Protein AF-A0A9W4DC20-F1 (afdb_monomer_lite)

Sequence (166 aa):
MIQEAIEALNNTDPEVLDRNPPLHFDLLRLQLIELIRAHNSNPIGDITPALQFAADQLAPRAPTNSRFMEDMEKTMALLVFPPDKLDSTLANLLDPSLRKVVAENVNMAILVSQKSRREASIRSLVRLRAWAEEKARSQKIELPPSLKLELDDKKQEICLSEPMAI

Secondary structure (DSSP, 8-state):
-HHHHHHHHHHH-TTHHHH-HHHHHHHHHHHHHHHHHHHHH-TTS--HHHHHHIIIIITTTGGG-HHHHHHHHHHHHHHHS-GGG--HHHHHHT-THHHHHHHHHHHHHHHHHHHHHHHHHHHHHHHHHHHHHHHHHHTTPPPPS--------------PPPPPP-

InterPro domains:
  IPR006595 CTLH, C-terminal LisH motif [PS50897] (1-43)
  IPR013144 CRA domain [SM00757] (45-142)
  IPR024964 CTLH/CRA C-terminal to LisH motif domain [PF10607] (2-135)
  IPR050618 Ubiquitination and Signaling Pathway Regulator [PTHR12864] (1-139)

Structure (mmCIF, N/CA/C/O backbone):
data_AF-A0A9W4DC20-F1
#
_entry.id   AF-A0A9W4DC20-F1
#
loop_
_atom_site.group_PDB
_atom_site.id
_atom_site.type_symbol
_atom_site.label_atom_id
_atom_site.label_alt_id
_atom_site.label_comp_id
_atom_site.label_asym_id
_atom_site.label_entity_id
_atom_site.label_seq_id
_atom_site.pdbx_PDB_ins_code
_atom_site.Cartn_x
_atom_site.Cartn_y
_atom_site.Cartn_z
_atom_si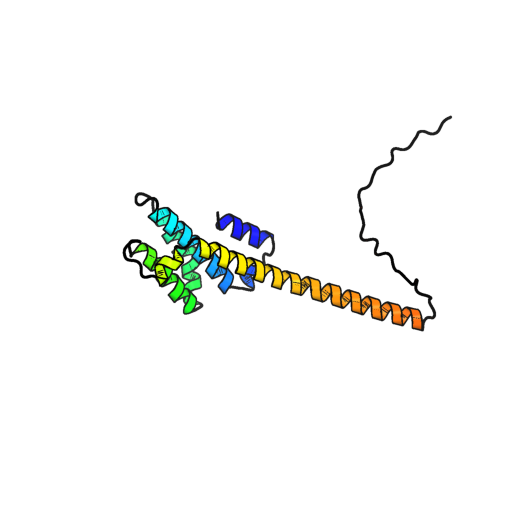te.occupancy
_atom_site.B_iso_or_equiv
_atom_site.auth_seq_id
_atom_site.auth_comp_id
_atom_site.auth_asym_id
_atom_site.auth_atom_id
_atom_site.pdbx_PDB_model_num
ATOM 1 N N . MET A 1 1 ? 13.760 5.177 1.709 1.00 60.62 1 MET A N 1
ATOM 2 C CA . MET A 1 1 ? 13.060 4.737 0.463 1.00 60.62 1 MET A CA 1
ATOM 3 C C . MET A 1 1 ? 11.764 3.989 0.795 1.00 60.62 1 MET A C 1
ATOM 5 O O . MET A 1 1 ? 11.528 3.734 1.964 1.00 60.62 1 MET A O 1
ATOM 9 N N . ILE A 1 2 ? 10.912 3.639 -0.187 1.00 73.94 2 ILE A N 1
ATOM 10 C CA . ILE A 1 2 ? 9.627 2.923 0.046 1.00 73.94 2 ILE A CA 1
ATOM 11 C C . ILE A 1 2 ? 9.811 1.639 0.873 1.00 73.94 2 ILE A C 1
ATOM 13 O O . ILE A 1 2 ? 8.970 1.336 1.709 1.00 73.94 2 ILE A O 1
ATOM 17 N N . GLN A 1 3 ? 10.938 0.944 0.710 1.00 73.25 3 GLN A N 1
ATOM 18 C CA . GLN A 1 3 ? 11.300 -0.229 1.509 1.00 73.25 3 GLN A CA 1
ATOM 19 C C . GLN A 1 3 ? 11.299 0.052 3.026 1.00 73.25 3 GLN A C 1
ATOM 21 O O . GLN A 1 3 ? 10.653 -0.665 3.783 1.00 73.25 3 GLN A O 1
ATOM 26 N N . GLU A 1 4 ? 11.919 1.154 3.463 1.00 77.69 4 GLU A N 1
ATOM 27 C CA . GLU A 1 4 ? 11.904 1.584 4.874 1.00 77.69 4 GLU A CA 1
ATOM 28 C C . GLU A 1 4 ? 10.481 1.899 5.352 1.00 77.69 4 GLU A C 1
ATOM 30 O O . GLU A 1 4 ? 10.151 1.676 6.513 1.00 77.69 4 GLU A O 1
ATOM 35 N N . ALA A 1 5 ? 9.621 2.411 4.465 1.00 77.81 5 ALA A N 1
ATOM 36 C CA . ALA A 1 5 ? 8.229 2.696 4.798 1.00 77.81 5 ALA A CA 1
ATOM 37 C C . ALA A 1 5 ? 7.410 1.407 4.974 1.00 77.81 5 ALA A C 1
ATOM 39 O O . ALA A 1 5 ? 6.568 1.347 5.866 1.00 77.81 5 ALA A O 1
ATOM 40 N N . ILE A 1 6 ? 7.672 0.370 4.172 1.00 78.19 6 ILE A N 1
ATOM 41 C CA . ILE A 1 6 ? 7.057 -0.958 4.324 1.00 78.19 6 ILE A CA 1
ATOM 42 C C . ILE A 1 6 ? 7.521 -1.609 5.636 1.00 78.19 6 ILE A C 1
ATOM 44 O O . ILE A 1 6 ? 6.710 -2.161 6.375 1.00 78.19 6 ILE A O 1
ATOM 48 N N . GLU A 1 7 ? 8.806 -1.504 5.970 1.00 81.12 7 GLU A N 1
ATOM 49 C CA . GLU A 1 7 ? 9.349 -2.012 7.235 1.00 81.12 7 GLU A CA 1
ATOM 50 C C . GLU A 1 7 ? 8.777 -1.262 8.444 1.00 81.12 7 GLU A C 1
ATOM 52 O O . GLU A 1 7 ? 8.318 -1.883 9.402 1.00 81.12 7 GLU A O 1
ATOM 57 N N . ALA A 1 8 ? 8.717 0.072 8.387 1.00 80.44 8 ALA A N 1
ATOM 58 C CA . ALA A 1 8 ? 8.084 0.892 9.416 1.00 80.44 8 ALA A CA 1
ATOM 59 C C . ALA A 1 8 ? 6.584 0.587 9.568 1.00 80.44 8 ALA A C 1
ATOM 61 O O . ALA A 1 8 ? 6.066 0.583 10.689 1.00 80.44 8 ALA A O 1
ATOM 62 N N . LEU A 1 9 ? 5.890 0.292 8.464 1.00 81.38 9 LEU A N 1
ATOM 63 C CA . LEU A 1 9 ? 4.498 -0.148 8.481 1.00 81.38 9 LEU A CA 1
ATOM 64 C C . LEU A 1 9 ? 4.352 -1.489 9.207 1.00 81.38 9 LEU A C 1
ATOM 66 O O . LEU A 1 9 ? 3.542 -1.580 10.126 1.00 81.38 9 LEU A O 1
ATOM 70 N N . ASN A 1 10 ? 5.178 -2.482 8.870 1.00 83.06 10 ASN A N 1
ATOM 71 C CA . ASN A 1 10 ? 5.177 -3.788 9.537 1.00 83.06 10 ASN A CA 1
ATOM 72 C C . ASN A 1 10 ? 5.523 -3.687 11.029 1.00 83.06 10 ASN A C 1
ATOM 74 O O . ASN A 1 10 ? 4.942 -4.398 11.844 1.00 83.06 10 ASN A O 1
ATOM 78 N N . ASN A 1 11 ? 6.418 -2.770 11.408 1.00 82.88 11 ASN A N 1
ATOM 79 C CA . ASN A 1 11 ? 6.727 -2.492 12.813 1.00 82.88 11 ASN A CA 1
ATOM 80 C C . ASN A 1 11 ? 5.547 -1.848 13.560 1.00 82.88 11 ASN A C 1
ATOM 82 O O . ASN A 1 11 ? 5.395 -2.042 14.764 1.00 82.88 11 ASN A O 1
ATOM 86 N N . THR A 1 12 ? 4.725 -1.060 12.862 1.00 80.81 12 THR A N 1
ATOM 87 C CA . THR A 1 12 ? 3.576 -0.361 13.453 1.00 80.81 12 THR A CA 1
ATOM 88 C C . THR A 1 12 ? 2.363 -1.279 13.585 1.00 80.81 12 THR A C 1
ATOM 90 O O . THR A 1 12 ? 1.684 -1.266 14.612 1.00 80.81 12 THR A O 1
ATOM 93 N N . ASP A 1 13 ? 2.067 -2.057 12.545 1.00 76.56 13 ASP A N 1
ATOM 94 C CA . ASP A 1 13 ? 0.966 -3.012 12.525 1.00 76.56 13 ASP A CA 1
ATOM 95 C C . ASP A 1 13 ? 1.316 -4.195 11.600 1.00 76.56 13 ASP A C 1
ATOM 97 O O . ASP A 1 13 ? 1.096 -4.115 10.387 1.00 76.56 13 ASP A O 1
ATOM 101 N N . PRO A 1 14 ? 1.864 -5.294 12.151 1.00 79.25 14 PRO A N 1
ATOM 102 C CA . PRO A 1 14 ? 2.348 -6.419 11.351 1.00 79.25 14 PRO A CA 1
ATOM 103 C C . PRO A 1 14 ? 1.225 -7.156 10.614 1.00 79.25 14 PRO A C 1
ATOM 105 O O . PRO A 1 14 ? 1.485 -7.825 9.622 1.00 79.25 14 PRO A O 1
ATOM 108 N N . GLU A 1 15 ? -0.029 -7.013 11.050 1.00 80.19 15 GLU A N 1
ATOM 109 C CA . GLU A 1 15 ? -1.169 -7.697 10.433 1.00 80.19 15 GLU A CA 1
ATOM 110 C C . GLU A 1 15 ? -1.858 -6.859 9.343 1.00 80.19 15 GLU A C 1
ATOM 112 O O . GLU A 1 15 ? -2.731 -7.371 8.641 1.00 80.19 15 GLU A O 1
ATOM 117 N N . VAL A 1 16 ? -1.525 -5.569 9.182 1.00 79.94 16 VAL A N 1
ATOM 118 C CA . VAL A 1 16 ? -2.213 -4.688 8.214 1.00 79.94 16 VAL A CA 1
ATOM 119 C C . VAL A 1 16 ? -2.040 -5.167 6.776 1.00 79.94 16 VAL A C 1
ATOM 121 O O . VAL A 1 16 ? -3.002 -5.127 6.006 1.00 79.94 16 VAL A O 1
ATOM 124 N N . LEU A 1 17 ? -0.846 -5.645 6.419 1.00 78.75 17 LEU A N 1
ATOM 125 C CA . LEU A 1 17 ? -0.572 -6.148 5.072 1.00 78.75 17 LEU A CA 1
ATOM 126 C C . LEU A 1 17 ? -1.213 -7.517 4.820 1.00 78.75 17 LEU A C 1
ATOM 128 O O . LEU A 1 17 ? -1.699 -7.760 3.715 1.00 78.75 17 LEU A O 1
ATOM 132 N N . ASP A 1 18 ? -1.295 -8.369 5.843 1.00 79.88 18 ASP A N 1
ATOM 133 C CA . ASP A 1 18 ? -1.956 -9.677 5.750 1.00 79.88 18 ASP A CA 1
ATOM 134 C C . ASP A 1 18 ? -3.477 -9.538 5.619 1.00 79.88 18 ASP A C 1
ATOM 136 O O . ASP A 1 18 ? -4.124 -10.248 4.848 1.00 79.88 18 ASP A O 1
ATOM 140 N N . ARG A 1 19 ? -4.064 -8.574 6.337 1.00 82.00 19 ARG A N 1
ATOM 141 C CA . ARG A 1 19 ? -5.502 -8.271 6.284 1.00 82.00 19 ARG A CA 1
ATOM 142 C C . ARG A 1 19 ? -5.917 -7.591 4.978 1.00 82.00 19 ARG A C 1
ATOM 144 O O . ARG A 1 19 ? -7.103 -7.611 4.647 1.00 82.00 19 ARG A O 1
ATOM 151 N N . ASN A 1 20 ? -4.982 -6.980 4.245 1.00 84.50 20 ASN A N 1
ATO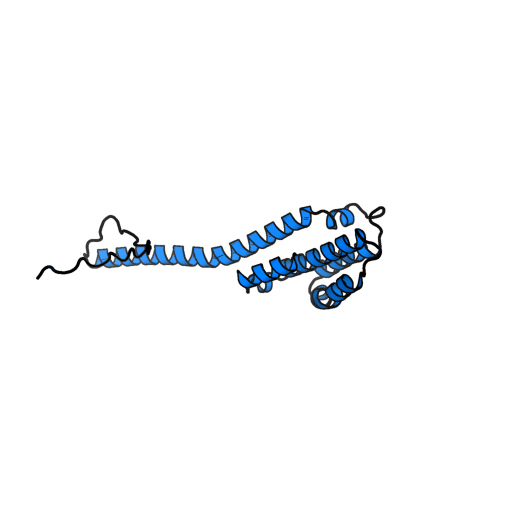M 152 C CA . ASN A 1 20 ? -5.263 -6.258 3.004 1.00 84.50 20 ASN A CA 1
ATOM 153 C C . ASN A 1 20 ? -4.249 -6.594 1.887 1.00 84.50 20 ASN A C 1
ATOM 155 O O . ASN A 1 20 ? -3.372 -5.782 1.572 1.00 84.50 20 ASN A O 1
ATOM 159 N N . PRO A 1 21 ? -4.398 -7.763 1.229 1.00 85.19 21 PRO A N 1
ATOM 160 C CA . PRO A 1 21 ? -3.540 -8.161 0.111 1.00 85.19 21 PRO A CA 1
ATOM 161 C C . PRO A 1 21 ? -3.486 -7.150 -1.054 1.00 85.19 21 PRO A C 1
ATOM 163 O O . PRO A 1 21 ? -2.393 -6.951 -1.589 1.00 85.19 21 PRO A O 1
ATOM 166 N N . PRO A 1 22 ? -4.592 -6.469 -1.440 1.00 88.00 22 PRO A N 1
ATOM 167 C CA . PRO A 1 22 ? -4.546 -5.390 -2.432 1.00 88.00 22 PRO A CA 1
ATOM 168 C C . PRO A 1 22 ? -3.610 -4.239 -2.059 1.00 88.00 22 PRO A C 1
ATOM 170 O O . PRO A 1 22 ? -2.802 -3.830 -2.886 1.00 88.00 22 PRO A O 1
ATOM 173 N N . LEU A 1 23 ? -3.656 -3.759 -0.811 1.00 88.62 23 LEU A N 1
ATOM 174 C CA . LEU A 1 23 ? -2.766 -2.688 -0.351 1.00 88.62 23 LEU A CA 1
ATOM 175 C C . LEU A 1 23 ? -1.298 -3.113 -0.410 1.00 88.62 23 LEU A C 1
ATOM 177 O O . LEU A 1 23 ? -0.431 -2.337 -0.809 1.00 88.62 23 LEU A O 1
ATOM 181 N N . HIS A 1 24 ? -1.019 -4.355 -0.016 1.00 87.69 24 HIS A N 1
ATOM 182 C CA . HIS A 1 24 ? 0.335 -4.876 -0.075 1.00 87.69 24 HIS A CA 1
ATOM 183 C C . HIS A 1 24 ? 0.846 -4.953 -1.522 1.00 87.69 24 HIS A C 1
ATOM 185 O O . HIS A 1 24 ? 1.991 -4.578 -1.778 1.00 87.69 24 HIS A O 1
ATOM 191 N N . PHE A 1 25 ? 0.003 -5.377 -2.467 1.00 89.31 25 PHE A N 1
ATOM 192 C CA . PHE A 1 25 ? 0.340 -5.361 -3.889 1.00 89.31 25 PHE A CA 1
ATOM 193 C C . PHE A 1 25 ? 0.594 -3.935 -4.402 1.00 89.31 25 PHE A C 1
ATOM 195 O O . PHE A 1 25 ? 1.608 -3.706 -5.058 1.00 89.31 25 PHE A O 1
ATOM 202 N N . ASP A 1 26 ? -0.258 -2.968 -4.050 1.00 89.38 26 ASP A N 1
ATOM 203 C CA . ASP A 1 26 ? -0.095 -1.564 -4.453 1.00 89.38 26 ASP A CA 1
ATOM 204 C C . ASP A 1 26 ? 1.235 -0.967 -3.950 1.00 89.38 26 ASP A C 1
ATOM 206 O O . ASP A 1 26 ? 1.900 -0.228 -4.679 1.00 89.38 26 ASP A O 1
ATOM 210 N N . LEU A 1 27 ? 1.674 -1.333 -2.740 1.00 89.50 27 LEU A N 1
ATOM 211 C CA . LEU A 1 27 ? 2.974 -0.929 -2.188 1.00 89.50 27 LEU A CA 1
ATOM 212 C C . LEU A 1 27 ? 4.158 -1.524 -2.961 1.00 89.50 27 LEU A C 1
ATOM 214 O O . LEU A 1 27 ? 5.096 -0.799 -3.298 1.00 89.50 27 LEU A O 1
ATOM 218 N N . LEU A 1 28 ? 4.108 -2.823 -3.276 1.00 89.06 28 LEU A N 1
ATOM 219 C CA . LEU A 1 28 ? 5.145 -3.492 -4.071 1.00 89.06 28 LEU A CA 1
ATOM 220 C C . LEU A 1 28 ? 5.201 -2.918 -5.493 1.00 89.06 28 LEU A C 1
ATOM 222 O O . LEU A 1 28 ? 6.276 -2.641 -6.022 1.00 89.06 28 LEU A O 1
ATOM 226 N N . ARG A 1 29 ? 4.041 -2.666 -6.102 1.00 90.62 29 ARG A N 1
ATOM 227 C CA . ARG A 1 29 ? 3.946 -2.023 -7.413 1.00 90.62 29 ARG A CA 1
ATOM 228 C C . ARG A 1 29 ? 4.545 -0.618 -7.394 1.00 90.62 29 ARG A C 1
ATOM 230 O O . ARG A 1 29 ? 5.287 -0.267 -8.308 1.00 90.62 29 ARG A O 1
ATOM 237 N N . LEU A 1 30 ? 4.267 0.175 -6.359 1.00 90.81 30 LEU A N 1
ATOM 238 C CA . LEU A 1 30 ? 4.847 1.509 -6.212 1.00 90.81 30 LEU A CA 1
ATOM 239 C C . LEU A 1 30 ? 6.377 1.449 -6.089 1.00 90.81 30 LEU A C 1
ATOM 241 O O . LEU A 1 30 ? 7.072 2.255 -6.703 1.00 90.81 30 LEU A O 1
ATOM 245 N N . GLN A 1 31 ? 6.911 0.471 -5.352 1.00 89.38 31 GLN A N 1
ATOM 246 C CA . GLN A 1 31 ? 8.354 0.238 -5.269 1.00 89.38 31 GLN A CA 1
ATOM 247 C C . GLN A 1 31 ? 8.962 -0.088 -6.637 1.00 89.38 31 GLN A C 1
ATOM 249 O O . GLN A 1 31 ? 9.983 0.495 -6.999 1.00 89.38 31 GLN A O 1
ATOM 254 N N . LEU A 1 32 ? 8.313 -0.950 -7.425 1.00 89.56 32 LEU A N 1
ATOM 255 C CA . LEU A 1 32 ? 8.748 -1.250 -8.789 1.00 89.56 32 LEU A CA 1
ATOM 256 C C . LEU A 1 32 ? 8.742 0.005 -9.677 1.00 89.56 32 LEU A C 1
ATOM 258 O O . LEU A 1 32 ? 9.720 0.266 -10.370 1.00 89.56 32 LEU A O 1
ATOM 262 N N . ILE A 1 33 ? 7.688 0.823 -9.614 1.00 89.81 33 ILE A N 1
ATOM 263 C CA . ILE A 1 33 ? 7.594 2.087 -10.364 1.00 89.81 33 ILE A CA 1
ATOM 264 C C . ILE A 1 33 ? 8.743 3.039 -10.005 1.00 89.81 33 ILE A C 1
ATOM 266 O O . ILE A 1 33 ? 9.307 3.679 -10.891 1.00 89.81 33 ILE A O 1
ATOM 270 N N . GLU A 1 34 ? 9.127 3.135 -8.732 1.00 88.31 34 GLU A N 1
ATOM 271 C CA . GLU A 1 34 ? 10.263 3.971 -8.328 1.00 88.31 34 GLU A CA 1
ATOM 272 C C . GLU A 1 34 ? 11.605 3.436 -8.847 1.00 88.31 34 GLU A C 1
ATOM 274 O O . GLU A 1 34 ? 12.449 4.233 -9.260 1.00 88.31 34 GLU A O 1
ATOM 279 N N . LEU A 1 35 ? 11.795 2.112 -8.905 1.00 87.75 35 LEU A N 1
ATOM 280 C CA . LEU A 1 35 ? 12.979 1.514 -9.537 1.00 87.75 35 LEU A CA 1
ATOM 281 C C . LEU A 1 35 ? 13.029 1.833 -11.039 1.00 87.75 35 LEU A C 1
ATOM 283 O O . LEU A 1 35 ? 14.078 2.221 -11.554 1.00 87.75 35 LEU A O 1
ATOM 287 N N . ILE A 1 36 ? 11.886 1.751 -11.725 1.00 87.19 36 ILE A N 1
ATOM 288 C CA . ILE A 1 36 ? 11.769 2.108 -13.146 1.00 87.19 36 ILE A CA 1
ATOM 289 C C . ILE A 1 36 ? 12.059 3.600 -13.357 1.00 87.19 36 ILE A C 1
ATOM 291 O O . ILE A 1 36 ? 12.811 3.969 -14.256 1.00 87.19 36 ILE A O 1
ATOM 295 N N . ARG A 1 37 ? 11.530 4.476 -12.496 1.00 85.56 37 ARG A N 1
ATOM 296 C CA . ARG A 1 37 ? 11.793 5.923 -12.540 1.00 85.56 37 ARG A CA 1
ATOM 297 C C . ARG A 1 37 ? 13.281 6.235 -12.363 1.00 85.56 37 ARG A C 1
ATOM 299 O O . ARG A 1 37 ? 13.809 7.103 -13.062 1.00 85.56 37 ARG A O 1
ATOM 306 N N . ALA A 1 38 ? 13.956 5.541 -11.447 1.00 84.38 38 ALA A N 1
ATOM 307 C CA . ALA A 1 38 ? 15.388 5.703 -11.224 1.00 84.38 38 ALA A CA 1
ATOM 308 C C . ALA A 1 38 ? 16.201 5.293 -12.464 1.00 84.38 38 ALA A C 1
ATOM 310 O O . ALA A 1 38 ? 17.093 6.036 -12.872 1.00 84.38 38 ALA A O 1
ATOM 311 N N . HIS A 1 39 ? 15.841 4.178 -13.106 1.00 84.38 39 HIS A N 1
ATOM 312 C CA . HIS A 1 39 ? 16.465 3.731 -14.354 1.00 84.38 39 HIS A CA 1
ATOM 313 C C . HIS A 1 39 ? 16.209 4.702 -15.519 1.00 84.38 39 HIS A C 1
ATOM 315 O O . HIS A 1 39 ? 17.148 5.113 -16.192 1.00 84.38 39 HIS A O 1
ATOM 321 N N . ASN A 1 40 ? 14.973 5.174 -15.706 1.00 80.88 40 ASN A N 1
ATOM 322 C CA . ASN A 1 40 ? 14.648 6.154 -16.753 1.00 80.88 40 ASN A CA 1
ATOM 323 C C . ASN A 1 40 ? 15.411 7.481 -16.588 1.00 80.88 40 ASN A C 1
ATOM 325 O O . ASN A 1 40 ? 15.680 8.167 -17.571 1.00 80.88 40 ASN A O 1
ATOM 329 N N . SER A 1 41 ? 15.777 7.842 -15.353 1.00 81.12 41 SER A N 1
ATOM 330 C CA . SER A 1 41 ? 16.569 9.046 -15.064 1.00 81.12 41 SER A CA 1
ATOM 331 C C . SER A 1 41 ? 18.071 8.854 -15.322 1.00 81.12 41 SER A C 1
ATOM 333 O O . SER A 1 41 ? 18.788 9.833 -15.512 1.00 81.12 41 SER A O 1
ATOM 335 N N . ASN A 1 42 ? 18.558 7.609 -15.329 1.00 80.94 42 ASN A N 1
ATOM 336 C CA . ASN A 1 42 ? 19.941 7.253 -15.637 1.00 80.94 42 ASN A CA 1
ATOM 337 C C . ASN A 1 42 ? 19.976 6.007 -16.548 1.00 80.94 42 ASN A C 1
ATOM 339 O O . ASN A 1 42 ? 20.117 4.890 -16.045 1.00 80.94 42 ASN A O 1
ATOM 343 N N . PRO A 1 43 ? 19.888 6.184 -17.881 1.00 68.56 43 PRO A N 1
ATOM 344 C CA . PRO A 1 43 ? 19.739 5.083 -18.843 1.00 68.56 43 PRO A CA 1
ATOM 345 C C . PRO A 1 43 ? 20.941 4.131 -18.939 1.00 68.56 43 PRO A C 1
ATOM 347 O O . PRO A 1 43 ? 20.849 3.084 -19.570 1.00 68.56 43 PRO A O 1
ATOM 350 N N . ILE A 1 44 ? 22.085 4.499 -18.351 1.00 70.88 44 ILE A N 1
ATOM 351 C CA . ILE A 1 44 ? 23.286 3.647 -18.258 1.00 70.88 44 ILE A CA 1
ATOM 352 C C . ILE A 1 44 ? 23.194 2.722 -17.025 1.00 70.88 44 ILE A C 1
ATOM 354 O O . ILE A 1 44 ? 24.002 1.812 -16.850 1.00 70.88 44 ILE A O 1
ATOM 358 N N . GLY A 1 45 ? 22.215 2.958 -16.148 1.00 71.81 45 GLY A N 1
ATOM 359 C CA . GLY A 1 45 ? 21.983 2.183 -14.940 1.00 71.81 45 GLY A CA 1
ATOM 360 C C . GLY A 1 45 ? 21.444 0.786 -15.226 1.00 71.81 45 GLY A C 1
ATOM 361 O O . GLY A 1 45 ? 20.724 0.554 -16.192 1.00 71.81 45 GLY A O 1
ATOM 362 N N . ASP A 1 46 ? 21.763 -0.146 -14.339 1.00 81.31 46 ASP A N 1
ATOM 363 C CA . ASP A 1 46 ? 21.295 -1.522 -14.427 1.00 81.31 46 ASP A CA 1
ATOM 364 C C . ASP A 1 46 ? 19.795 -1.625 -14.089 1.00 81.31 46 ASP A C 1
ATOM 366 O O . ASP A 1 46 ? 19.350 -1.139 -13.047 1.00 81.31 46 ASP A O 1
ATOM 370 N N . ILE A 1 47 ? 19.015 -2.262 -14.969 1.00 85.31 47 ILE A N 1
ATOM 371 C CA . ILE A 1 47 ? 17.587 -2.540 -14.748 1.00 85.31 47 ILE A CA 1
ATOM 372 C C . ILE A 1 47 ? 17.351 -3.873 -14.024 1.00 85.31 47 ILE A C 1
ATOM 374 O O . ILE A 1 47 ? 16.251 -4.132 -13.527 1.00 85.31 47 ILE A O 1
ATOM 378 N N . THR A 1 48 ? 18.386 -4.708 -13.906 1.00 86.94 48 THR A N 1
ATOM 379 C CA . THR A 1 48 ? 18.328 -6.021 -13.250 1.00 86.94 48 THR A CA 1
ATOM 380 C C . THR A 1 48 ? 17.671 -5.979 -11.865 1.00 86.94 48 THR A C 1
ATOM 382 O O . THR A 1 48 ? 16.822 -6.834 -11.614 1.00 86.94 48 THR A O 1
ATOM 385 N N . PRO A 1 49 ? 17.921 -4.983 -10.987 1.00 86.88 49 PRO A N 1
ATOM 386 C CA . PRO A 1 49 ? 17.260 -4.916 -9.682 1.00 86.88 49 PRO A CA 1
ATOM 387 C C . PRO A 1 49 ? 15.731 -4.794 -9.763 1.00 86.88 49 PRO A C 1
ATOM 389 O O . PRO A 1 49 ? 15.023 -5.383 -8.949 1.00 86.88 49 PRO A O 1
ATOM 392 N N . ALA A 1 50 ? 15.207 -4.057 -10.748 1.00 87.75 50 ALA A N 1
ATOM 393 C CA . ALA A 1 50 ? 13.766 -3.911 -10.949 1.00 87.75 50 ALA A CA 1
ATOM 394 C C . ALA A 1 50 ? 13.135 -5.222 -11.436 1.00 87.75 50 ALA A C 1
ATOM 396 O O . ALA A 1 50 ? 12.081 -5.626 -10.945 1.00 87.75 50 ALA A O 1
ATOM 397 N N . LEU A 1 51 ? 13.807 -5.909 -12.365 1.00 88.56 51 LEU A N 1
ATOM 398 C CA . LEU A 1 51 ? 13.358 -7.195 -12.901 1.00 88.56 51 LEU A CA 1
ATOM 399 C C . LEU A 1 51 ? 13.403 -8.303 -11.844 1.00 88.56 51 LEU A C 1
ATOM 401 O O . LEU A 1 51 ? 12.437 -9.049 -11.702 1.00 88.56 51 LEU A O 1
ATOM 405 N N . GLN A 1 52 ? 14.488 -8.367 -11.072 1.00 91.06 52 GLN A N 1
ATOM 406 C CA . GLN A 1 52 ? 14.656 -9.286 -9.947 1.00 91.06 52 GLN A CA 1
ATOM 407 C C . GLN A 1 52 ? 13.535 -9.080 -8.920 1.00 91.06 52 GLN A C 1
ATOM 409 O O . GLN A 1 52 ? 12.853 -10.025 -8.539 1.00 91.06 52 GLN A O 1
ATOM 414 N N . PHE A 1 53 ? 13.271 -7.827 -8.538 1.00 89.56 53 PHE A N 1
ATOM 415 C CA . PHE A 1 53 ? 12.204 -7.501 -7.596 1.00 89.56 53 PHE A CA 1
ATOM 416 C C . PHE A 1 53 ? 10.814 -7.897 -8.117 1.00 89.56 53 PHE A C 1
ATOM 418 O O . PHE A 1 53 ? 10.012 -8.471 -7.378 1.00 89.56 53 PHE A O 1
ATOM 425 N N . ALA A 1 54 ? 10.525 -7.626 -9.393 1.00 89.44 54 ALA A N 1
ATOM 426 C CA . ALA A 1 54 ? 9.267 -8.029 -10.012 1.00 89.44 54 ALA A CA 1
ATOM 427 C C . ALA A 1 54 ? 9.094 -9.558 -10.019 1.00 89.44 54 ALA A C 1
ATOM 429 O O . ALA A 1 54 ? 8.006 -10.048 -9.709 1.00 89.44 54 ALA A O 1
ATOM 430 N N . ALA A 1 55 ? 10.158 -10.307 -10.321 1.00 89.31 55 ALA A N 1
ATOM 431 C CA . ALA A 1 55 ? 10.148 -11.767 -10.323 1.00 89.31 55 ALA A CA 1
ATOM 432 C C . ALA A 1 55 ? 9.987 -12.359 -8.913 1.00 89.31 55 ALA A C 1
ATOM 434 O O . ALA A 1 55 ? 9.177 -13.262 -8.720 1.00 89.31 55 ALA A O 1
ATOM 435 N N . ASP A 1 56 ? 10.704 -11.827 -7.925 1.00 90.00 56 ASP A N 1
ATOM 436 C CA . ASP A 1 56 ? 10.739 -12.397 -6.577 1.00 90.00 56 ASP A CA 1
ATOM 437 C C . ASP A 1 56 ? 9.479 -12.052 -5.765 1.00 90.00 56 ASP A C 1
ATOM 439 O O . ASP A 1 56 ? 8.962 -12.892 -5.027 1.00 90.00 56 ASP A O 1
ATOM 443 N N . GLN A 1 57 ? 8.960 -10.823 -5.896 1.00 86.75 57 GLN A N 1
ATOM 444 C CA . GLN A 1 57 ? 7.889 -10.309 -5.030 1.00 86.75 57 GLN A CA 1
ATOM 445 C C . GLN A 1 57 ? 6.523 -10.210 -5.722 1.00 86.75 57 GLN A C 1
ATOM 447 O O . GLN A 1 57 ? 5.500 -10.538 -5.113 1.00 86.75 57 GLN A O 1
ATOM 452 N N . LEU A 1 58 ? 6.472 -9.751 -6.981 1.00 85.25 58 LEU A N 1
ATOM 453 C CA . LEU A 1 58 ? 5.202 -9.541 -7.693 1.00 85.25 58 LEU A CA 1
ATOM 454 C C . LEU A 1 58 ? 4.726 -10.801 -8.428 1.00 85.25 58 LEU A C 1
ATOM 456 O O . LEU A 1 58 ? 3.533 -11.103 -8.375 1.00 85.25 58 LEU A O 1
ATOM 460 N N . ALA A 1 59 ? 5.620 -11.558 -9.072 1.00 83.62 59 ALA A N 1
ATOM 461 C CA . ALA A 1 59 ? 5.234 -12.714 -9.886 1.00 83.62 59 ALA A CA 1
ATOM 462 C C . ALA A 1 59 ? 4.458 -13.804 -9.114 1.00 83.62 59 ALA A C 1
ATOM 464 O O . ALA A 1 59 ? 3.458 -14.287 -9.648 1.00 83.62 59 ALA A O 1
ATOM 465 N N . PRO A 1 60 ? 4.797 -14.153 -7.853 1.00 86.50 60 PRO A N 1
ATOM 466 C CA . PRO A 1 60 ? 4.016 -15.126 -7.082 1.00 86.50 60 PRO A CA 1
ATOM 467 C C . PRO A 1 60 ? 2.598 -14.641 -6.744 1.00 86.50 60 PRO A C 1
ATOM 469 O O . PRO A 1 60 ? 1.703 -15.445 -6.489 1.00 86.50 60 PRO A O 1
ATOM 472 N N . ARG A 1 61 ? 2.381 -13.320 -6.725 1.00 82.19 61 ARG A N 1
ATOM 473 C CA . ARG A 1 61 ? 1.121 -12.683 -6.313 1.00 82.19 61 ARG A CA 1
ATOM 474 C C . ARG A 1 61 ? 0.243 -12.285 -7.494 1.00 82.19 61 ARG A C 1
ATOM 476 O O . ARG A 1 61 ? -0.976 -12.275 -7.352 1.00 82.19 61 ARG A O 1
ATOM 483 N N . ALA A 1 62 ? 0.824 -12.019 -8.659 1.00 78.00 62 ALA A N 1
ATOM 484 C CA . ALA A 1 62 ? 0.108 -11.654 -9.879 1.00 78.00 62 ALA A CA 1
ATOM 485 C C . A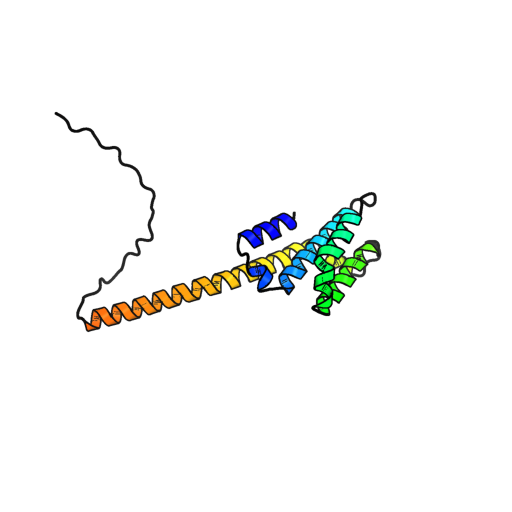LA A 1 62 ? -1.026 -12.627 -10.286 1.00 78.00 62 ALA A C 1
ATOM 487 O O . ALA A 1 62 ? -2.118 -12.141 -10.584 1.00 78.00 62 ALA A O 1
ATOM 488 N N . PRO A 1 63 ? -0.870 -13.971 -10.248 1.00 78.94 63 PRO A N 1
ATOM 489 C CA . PRO A 1 63 ? -1.934 -14.884 -10.683 1.00 78.94 63 PRO A CA 1
ATOM 490 C C . PRO A 1 63 ? -3.103 -14.990 -9.694 1.00 78.94 63 PRO A C 1
ATOM 492 O O . PRO A 1 63 ? -4.126 -15.584 -10.023 1.00 78.94 63 PRO A O 1
ATOM 495 N N . THR A 1 64 ? -2.988 -14.420 -8.489 1.00 81.88 64 THR A N 1
ATOM 496 C CA . THR A 1 64 ? -4.065 -14.478 -7.486 1.00 81.88 64 THR A CA 1
ATOM 497 C C . THR A 1 64 ? -5.268 -13.607 -7.850 1.00 81.88 64 THR A C 1
ATOM 499 O O . THR A 1 64 ? -6.372 -13.860 -7.369 1.00 81.88 64 THR A O 1
ATOM 502 N N . ASN A 1 65 ? -5.083 -12.588 -8.698 1.00 84.69 65 ASN A N 1
ATOM 503 C CA . ASN A 1 65 ? -6.146 -11.678 -9.108 1.00 84.69 65 ASN A CA 1
ATOM 504 C C . ASN A 1 65 ? -5.878 -11.115 -10.512 1.00 84.69 65 ASN A C 1
ATOM 506 O O . ASN A 1 65 ? -4.825 -10.532 -10.759 1.00 84.69 65 ASN A O 1
ATOM 510 N N . SER A 1 66 ? -6.872 -11.199 -11.402 1.00 86.69 66 SER A N 1
ATOM 511 C CA . SER A 1 66 ? -6.810 -10.625 -12.756 1.00 86.69 66 SER A CA 1
ATOM 512 C C . SER A 1 66 ? -6.416 -9.146 -12.761 1.00 86.69 66 SER A C 1
ATOM 514 O O . SER A 1 66 ? -5.701 -8.713 -13.659 1.00 86.69 66 SER A O 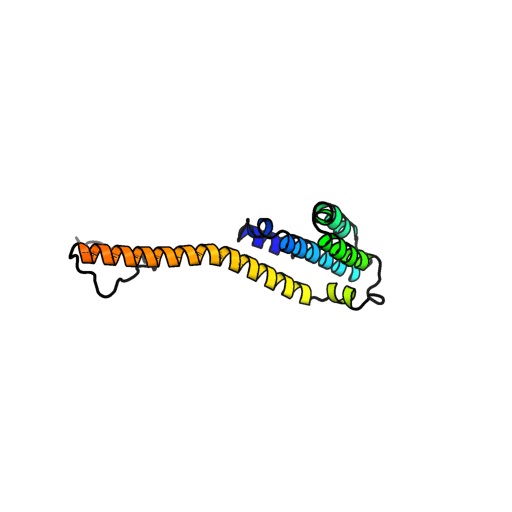1
ATOM 516 N N . ARG A 1 67 ? -6.850 -8.373 -11.756 1.00 89.12 67 ARG A N 1
ATOM 517 C CA . ARG A 1 67 ? -6.488 -6.956 -11.636 1.00 89.12 67 ARG A CA 1
ATOM 518 C C . ARG A 1 67 ? -4.993 -6.765 -11.377 1.00 89.12 67 ARG A C 1
ATOM 520 O O . ARG A 1 67 ? -4.397 -5.856 -11.939 1.00 89.12 67 ARG A O 1
ATOM 527 N N . PHE A 1 68 ? -4.388 -7.607 -10.537 1.00 89.31 68 PHE A N 1
ATOM 528 C CA . PHE A 1 68 ? -2.956 -7.518 -10.234 1.00 89.31 68 PHE A CA 1
ATOM 529 C C . PHE A 1 68 ? -2.114 -7.832 -11.465 1.00 89.31 68 PHE A C 1
ATOM 531 O O . PHE A 1 68 ? -1.112 -7.162 -11.696 1.00 89.31 68 PHE A O 1
ATOM 538 N N . MET A 1 69 ? -2.552 -8.797 -12.276 1.00 88.31 69 MET A N 1
ATOM 539 C CA . MET A 1 69 ? -1.907 -9.095 -13.551 1.00 88.31 69 MET A CA 1
ATOM 540 C C . MET A 1 69 ? -1.950 -7.888 -14.494 1.00 88.31 69 MET A C 1
ATOM 542 O O . MET A 1 69 ? -0.907 -7.445 -14.958 1.00 88.31 69 MET A O 1
ATOM 546 N N . GLU A 1 70 ? -3.128 -7.294 -14.701 1.00 89.75 70 GLU A N 1
ATOM 547 C CA . GLU A 1 70 ? -3.282 -6.123 -15.574 1.00 89.75 70 GLU A CA 1
ATOM 548 C C . GLU A 1 70 ? -2.448 -4.925 -15.081 1.00 89.75 70 GLU A C 1
ATOM 550 O O . GLU A 1 70 ? -1.790 -4.227 -15.856 1.00 89.75 70 GLU A O 1
ATOM 555 N N . ASP A 1 71 ? -2.438 -4.687 -13.768 1.00 88.94 71 ASP A N 1
ATOM 556 C CA . ASP A 1 71 ? -1.648 -3.623 -13.156 1.00 88.94 71 ASP A CA 1
ATOM 557 C C . ASP A 1 71 ? -0.135 -3.867 -13.285 1.00 88.94 71 ASP A C 1
ATOM 559 O O . ASP A 1 71 ? 0.617 -2.907 -13.487 1.00 88.94 71 ASP A O 1
ATOM 563 N N . MET A 1 72 ? 0.302 -5.129 -13.215 1.00 89.69 72 MET A N 1
ATOM 564 C CA . MET A 1 72 ? 1.689 -5.539 -13.431 1.00 89.69 72 MET A CA 1
ATOM 565 C C . MET A 1 72 ? 2.097 -5.385 -14.897 1.00 89.69 72 MET A C 1
ATOM 567 O O . MET A 1 72 ? 3.148 -4.809 -15.165 1.00 89.69 72 MET A O 1
ATOM 571 N N . GLU A 1 73 ? 1.269 -5.828 -15.843 1.00 89.69 73 GLU A N 1
ATOM 572 C CA . GLU A 1 73 ? 1.505 -5.667 -17.283 1.00 89.69 73 GLU A CA 1
ATOM 573 C C . GLU A 1 73 ? 1.677 -4.192 -17.655 1.00 89.69 73 GLU A C 1
ATOM 575 O O . GLU A 1 73 ? 2.642 -3.833 -18.332 1.00 89.69 73 GLU A O 1
ATOM 580 N N . LYS A 1 74 ? 0.811 -3.312 -17.134 1.00 89.56 74 LYS A N 1
ATOM 581 C CA . LYS A 1 74 ? 0.934 -1.856 -17.318 1.00 89.56 74 LYS A CA 1
ATOM 582 C C . LYS A 1 74 ? 2.240 -1.311 -16.750 1.00 89.56 74 LYS A C 1
ATOM 584 O O . LYS A 1 74 ? 2.886 -0.487 -17.389 1.00 89.56 74 LYS A O 1
ATOM 589 N N . THR A 1 75 ? 2.647 -1.760 -15.564 1.00 89.75 75 THR A N 1
ATOM 590 C CA . THR A 1 75 ? 3.912 -1.323 -14.957 1.00 89.75 75 THR A CA 1
ATOM 591 C C . THR A 1 75 ? 5.126 -1.848 -15.733 1.00 89.75 75 THR A C 1
ATOM 593 O O . THR A 1 75 ? 6.077 -1.099 -15.926 1.00 89.75 75 THR A O 1
ATOM 596 N N . MET A 1 76 ? 5.087 -3.077 -16.252 1.00 88.31 76 MET A N 1
ATOM 597 C CA . MET A 1 76 ? 6.156 -3.639 -17.087 1.00 88.31 76 MET A CA 1
ATOM 598 C C . MET A 1 76 ? 6.222 -2.988 -18.471 1.00 88.31 76 MET A C 1
ATOM 600 O O . MET A 1 76 ? 7.309 -2.831 -19.023 1.00 88.31 76 MET A O 1
ATOM 604 N N . ALA A 1 77 ? 5.091 -2.535 -19.015 1.00 88.94 77 ALA A N 1
ATOM 605 C CA . ALA A 1 77 ? 5.062 -1.771 -20.258 1.00 88.94 77 ALA A CA 1
ATOM 606 C C . ALA A 1 77 ? 5.896 -0.476 -20.164 1.00 88.94 77 ALA A C 1
ATOM 608 O O . ALA A 1 77 ? 6.499 -0.075 -21.158 1.00 88.94 77 ALA A O 1
ATOM 609 N N . LEU A 1 78 ? 6.020 0.127 -18.971 1.00 86.56 78 LEU A N 1
ATOM 610 C CA . LEU A 1 78 ? 6.866 1.310 -18.738 1.00 86.56 78 LEU A CA 1
ATOM 611 C C . LEU A 1 78 ? 8.360 1.063 -19.009 1.00 86.56 78 LEU A C 1
ATOM 613 O O . LEU A 1 78 ? 9.097 2.026 -19.189 1.00 86.56 78 LEU A O 1
ATOM 617 N N . LEU A 1 79 ? 8.810 -0.197 -19.021 1.00 83.56 79 LEU A N 1
ATOM 618 C CA . LEU A 1 79 ? 10.187 -0.568 -19.370 1.00 83.56 79 LEU A CA 1
ATOM 619 C C . LEU A 1 79 ? 10.410 -0.659 -20.879 1.00 83.56 79 LEU A C 1
ATOM 621 O O . LEU A 1 79 ? 11.518 -0.449 -21.361 1.00 83.56 79 LEU A O 1
ATOM 625 N N . VAL A 1 80 ? 9.367 -1.029 -21.621 1.00 83.19 80 VAL A N 1
ATOM 626 C CA . VAL A 1 80 ? 9.444 -1.270 -23.067 1.00 83.19 80 VAL A CA 1
ATOM 627 C C . VAL A 1 80 ? 9.240 0.031 -23.839 1.00 83.19 80 VAL A C 1
ATOM 629 O O . VAL A 1 80 ? 9.868 0.247 -24.877 1.00 83.19 80 VAL A O 1
ATOM 632 N N . PHE A 1 81 ? 8.359 0.901 -23.343 1.00 82.50 81 PHE A N 1
ATOM 633 C CA . PHE A 1 81 ? 8.014 2.149 -24.008 1.00 82.50 81 PHE A CA 1
ATOM 634 C C . PHE A 1 81 ? 8.815 3.329 -23.443 1.00 82.50 81 PHE A C 1
ATOM 636 O O . PHE A 1 81 ? 8.770 3.574 -22.238 1.00 82.50 81 PHE A O 1
ATOM 643 N N . PRO A 1 82 ? 9.505 4.106 -24.299 1.00 75.50 82 PRO A N 1
ATOM 644 C CA . PRO A 1 82 ? 10.180 5.319 -23.860 1.00 75.50 82 PRO A CA 1
ATOM 645 C C . PRO A 1 82 ? 9.158 6.358 -23.370 1.00 75.50 82 PRO A C 1
ATOM 647 O O . PRO A 1 82 ? 8.038 6.402 -23.895 1.00 75.50 82 PRO A O 1
ATOM 650 N N . PRO A 1 83 ? 9.542 7.232 -22.420 1.00 72.19 83 PRO A N 1
ATOM 651 C CA . PRO A 1 83 ? 8.629 8.175 -21.769 1.00 72.19 83 PRO A CA 1
ATOM 652 C C . PRO A 1 83 ? 7.897 9.096 -22.756 1.00 72.19 83 PRO A C 1
ATOM 654 O O . PRO A 1 83 ? 6.735 9.425 -22.539 1.00 72.19 83 PRO A O 1
ATOM 657 N N . ASP A 1 84 ? 8.533 9.427 -23.881 1.00 73.12 84 ASP A N 1
ATOM 658 C CA . ASP A 1 84 ? 7.989 10.318 -24.915 1.00 73.12 84 ASP A CA 1
ATOM 659 C C . ASP A 1 84 ? 6.850 9.696 -25.743 1.00 73.12 84 ASP A C 1
ATOM 661 O O . ASP A 1 84 ? 6.171 10.398 -26.492 1.00 73.12 84 ASP A O 1
ATOM 665 N N . LYS A 1 85 ? 6.650 8.374 -25.655 1.00 76.31 85 LYS A N 1
ATOM 666 C CA . LYS A 1 85 ? 5.620 7.630 -26.403 1.00 76.31 85 LYS A CA 1
ATOM 667 C C . LYS A 1 85 ? 4.599 6.944 -25.497 1.00 76.31 85 LYS A C 1
ATOM 669 O O . LYS A 1 85 ? 3.842 6.097 -25.972 1.00 76.31 85 LYS A O 1
ATOM 674 N N . LEU A 1 86 ? 4.589 7.269 -24.206 1.00 78.94 86 LEU A N 1
ATOM 675 C CA . LEU A 1 86 ? 3.632 6.694 -23.270 1.00 78.94 86 LEU A CA 1
ATOM 676 C C . LEU A 1 86 ? 2.238 7.273 -23.504 1.00 78.94 86 LEU A C 1
ATOM 678 O O . LEU A 1 86 ? 2.060 8.482 -23.644 1.00 78.94 86 LEU A O 1
ATOM 682 N N . ASP A 1 87 ? 1.239 6.394 -23.494 1.00 81.31 87 ASP A N 1
ATOM 683 C CA . ASP A 1 87 ? -0.149 6.826 -23.380 1.00 81.31 87 ASP A CA 1
ATOM 684 C C . ASP A 1 87 ? -0.366 7.547 -22.036 1.00 81.31 87 ASP A C 1
ATOM 686 O O . ASP A 1 87 ? 0.297 7.256 -21.036 1.00 81.31 87 ASP A O 1
ATOM 690 N N . SER A 1 88 ? -1.322 8.473 -22.003 1.00 79.94 88 SER A N 1
ATOM 691 C CA . SER A 1 88 ? -1.686 9.277 -20.828 1.00 79.94 88 SER A CA 1
ATOM 692 C C . SER A 1 88 ? -1.911 8.433 -19.565 1.00 79.94 88 SER A C 1
ATOM 694 O O . SER A 1 88 ? -1.517 8.822 -18.466 1.00 79.94 88 SER A O 1
ATOM 696 N N . THR A 1 89 ? -2.485 7.238 -19.719 1.00 80.81 89 THR A N 1
ATOM 697 C CA . THR A 1 89 ? -2.735 6.286 -18.630 1.00 80.81 89 THR A CA 1
ATOM 698 C C . THR A 1 89 ? -1.450 5.720 -18.022 1.00 80.81 89 THR A C 1
ATOM 700 O O . THR A 1 89 ? -1.351 5.592 -16.801 1.00 80.81 89 THR A O 1
ATOM 703 N N . LEU A 1 90 ? -0.450 5.424 -18.852 1.00 81.25 90 LEU A N 1
ATOM 704 C CA . LEU A 1 90 ? 0.861 4.936 -18.428 1.00 81.25 90 LEU A CA 1
ATOM 705 C C . LEU A 1 90 ? 1.730 6.069 -17.874 1.00 81.25 90 LEU A C 1
ATOM 707 O O . LEU A 1 90 ? 2.428 5.879 -16.882 1.00 81.25 90 LEU A O 1
ATOM 711 N N . ALA A 1 91 ? 1.639 7.267 -18.456 1.00 81.25 91 ALA A N 1
ATOM 712 C CA . ALA A 1 91 ? 2.331 8.450 -17.952 1.00 81.25 91 ALA A CA 1
ATOM 713 C C . ALA A 1 91 ? 1.898 8.797 -16.515 1.00 81.25 91 ALA A C 1
ATOM 715 O O . ALA A 1 91 ? 2.743 9.111 -15.677 1.00 81.25 91 ALA A O 1
ATOM 716 N N . ASN A 1 92 ? 0.609 8.640 -16.193 1.00 84.19 92 ASN A N 1
ATOM 717 C CA . ASN A 1 92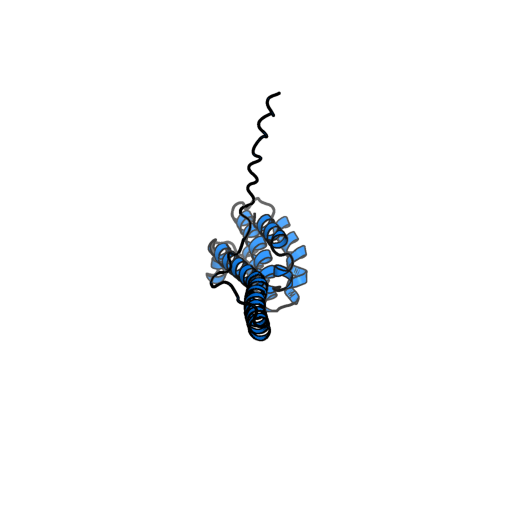 ? 0.091 8.844 -14.837 1.00 84.19 92 ASN A CA 1
ATOM 718 C C . ASN A 1 92 ? 0.706 7.888 -13.798 1.00 84.19 92 ASN A C 1
ATOM 720 O O . ASN A 1 92 ? 0.829 8.258 -12.633 1.00 84.19 92 ASN A O 1
ATOM 724 N N . LEU A 1 93 ? 1.132 6.679 -14.191 1.00 84.31 93 LEU A N 1
ATOM 725 C CA . LEU A 1 93 ? 1.825 5.756 -13.278 1.00 84.31 93 LEU A CA 1
ATOM 726 C C . LEU A 1 93 ? 3.201 6.287 -12.863 1.00 84.31 93 LEU A C 1
ATOM 728 O O . LEU A 1 93 ? 3.679 5.971 -11.778 1.00 84.31 93 LEU A O 1
ATOM 732 N N . LEU A 1 94 ? 3.824 7.117 -13.701 1.00 82.19 94 LEU A N 1
ATOM 733 C CA . LEU A 1 94 ? 5.072 7.806 -13.392 1.00 82.19 94 LEU A CA 1
ATOM 734 C C . LEU A 1 94 ? 4.835 9.137 -12.667 1.00 82.19 94 LEU A C 1
ATOM 736 O O . LEU A 1 94 ? 5.802 9.825 -12.344 1.00 82.19 94 LEU A O 1
ATOM 740 N N . ASP A 1 95 ? 3.607 9.526 -12.336 1.00 85.62 95 ASP A N 1
ATOM 741 C CA . ASP A 1 95 ? 3.375 10.768 -11.601 1.00 85.62 95 ASP A CA 1
ATOM 742 C C . ASP A 1 95 ? 3.730 10.603 -10.102 1.00 85.62 95 ASP A C 1
ATOM 744 O O . ASP A 1 95 ? 3.328 9.624 -9.465 1.00 85.62 95 ASP A O 1
ATOM 748 N N . PRO A 1 96 ? 4.489 11.532 -9.485 1.00 81.56 96 PRO A N 1
ATOM 749 C CA . PRO A 1 96 ? 4.799 11.481 -8.052 1.00 81.56 96 PRO A CA 1
ATOM 750 C C . PRO A 1 96 ? 3.570 11.496 -7.124 1.00 81.56 96 PRO A C 1
ATOM 752 O O . PRO A 1 96 ? 3.668 11.073 -5.968 1.00 81.56 96 PRO A O 1
ATOM 755 N N . SER A 1 97 ? 2.419 11.982 -7.597 1.00 86.19 97 SER A N 1
ATOM 756 C CA . SER A 1 97 ? 1.145 11.984 -6.868 1.00 86.19 97 SER A CA 1
ATOM 757 C C . SER A 1 97 ? 0.664 10.582 -6.508 1.00 86.19 97 SER A C 1
ATOM 759 O O . SER A 1 97 ? 0.028 10.428 -5.465 1.00 86.19 97 SER A O 1
ATOM 761 N N . LEU A 1 98 ? 1.050 9.550 -7.269 1.00 85.81 98 LEU A N 1
ATOM 762 C CA . LEU A 1 98 ? 0.719 8.161 -6.953 1.00 85.81 98 LEU A CA 1
ATOM 763 C C . LEU A 1 98 ? 1.206 7.767 -5.551 1.00 85.81 98 LEU A C 1
ATOM 765 O O . LEU A 1 98 ? 0.493 7.081 -4.819 1.00 85.81 98 LEU A O 1
ATOM 769 N N . ARG A 1 99 ? 2.370 8.274 -5.113 1.00 86.19 99 ARG A N 1
ATOM 770 C CA . ARG A 1 99 ? 2.861 8.031 -3.746 1.00 86.19 99 ARG A CA 1
ATOM 771 C C . ARG A 1 99 ? 1.923 8.594 -2.684 1.00 86.19 99 ARG A C 1
ATOM 773 O O . ARG A 1 99 ? 1.773 7.979 -1.634 1.00 86.19 99 ARG A O 1
ATOM 780 N N . LYS A 1 100 ? 1.308 9.754 -2.940 1.00 87.94 100 LYS A N 1
ATOM 781 C CA . LYS A 1 100 ? 0.363 10.380 -2.002 1.00 87.94 100 LYS A CA 1
ATOM 782 C C . LYS A 1 100 ? -0.898 9.534 -1.874 1.00 87.94 100 LYS A C 1
ATOM 784 O O . LYS A 1 100 ? -1.303 9.241 -0.759 1.00 87.94 100 LYS A O 1
ATOM 789 N N . VAL A 1 101 ? -1.440 9.069 -2.999 1.00 88.69 101 VAL A N 1
ATOM 790 C CA . VAL A 1 101 ? -2.630 8.203 -3.024 1.00 88.69 101 VAL A CA 1
ATOM 791 C C . VAL A 1 101 ? -2.377 6.893 -2.274 1.00 88.69 101 VAL A C 1
ATOM 793 O O . VAL A 1 101 ? -3.177 6.485 -1.435 1.00 88.69 101 VAL A O 1
ATOM 796 N N . VAL A 1 102 ? -1.234 6.242 -2.513 1.00 87.94 102 VAL A N 1
ATOM 797 C CA . VAL A 1 102 ? -0.878 5.013 -1.784 1.00 87.94 102 VAL A CA 1
ATOM 798 C C . VAL A 1 102 ? -0.670 5.298 -0.293 1.00 87.94 102 VAL A C 1
ATOM 800 O O . VAL A 1 102 ? -1.143 4.528 0.538 1.00 87.94 102 VAL A O 1
ATOM 803 N N . ALA A 1 103 ? -0.039 6.418 0.072 1.00 87.19 103 ALA A N 1
ATOM 804 C CA . ALA A 1 103 ? 0.120 6.815 1.471 1.00 87.19 103 ALA A CA 1
ATOM 805 C C . ALA A 1 103 ? -1.228 7.078 2.169 1.00 87.19 103 ALA A C 1
ATOM 807 O O . ALA A 1 103 ? -1.411 6.683 3.320 1.00 87.19 103 ALA A O 1
ATOM 808 N N . GLU A 1 104 ? -2.190 7.693 1.480 1.00 88.81 104 GLU A N 1
ATOM 809 C CA . GLU A 1 104 ? -3.561 7.855 1.972 1.00 88.81 104 GLU A CA 1
ATOM 810 C C . GLU A 1 104 ? -4.230 6.495 2.209 1.00 88.81 104 GLU A C 1
ATOM 812 O O . GLU A 1 104 ? -4.797 6.271 3.281 1.00 88.81 104 GLU A O 1
ATOM 817 N N . ASN A 1 105 ? -4.090 5.549 1.275 1.00 88.44 105 ASN A N 1
ATOM 818 C CA . ASN A 1 105 ? -4.625 4.192 1.421 1.00 88.44 105 ASN A CA 1
ATOM 819 C C . ASN A 1 105 ? -3.998 3.440 2.607 1.00 88.44 105 ASN A C 1
ATOM 821 O O . ASN A 1 105 ? -4.716 2.789 3.371 1.00 88.44 105 ASN A O 1
ATOM 825 N N . VAL A 1 106 ? -2.681 3.566 2.803 1.00 87.75 106 VAL A N 1
ATOM 826 C CA . VAL A 1 106 ? -1.976 3.008 3.968 1.00 87.75 106 VAL A CA 1
ATOM 827 C C . VAL A 1 106 ? -2.506 3.622 5.262 1.00 87.75 106 VAL A C 1
ATOM 829 O O . VAL A 1 106 ? -2.884 2.891 6.177 1.00 87.75 106 VAL A O 1
ATOM 832 N N . ASN A 1 107 ? -2.605 4.952 5.333 1.00 88.81 107 ASN A N 1
ATOM 833 C CA . ASN A 1 107 ? -3.132 5.649 6.507 1.00 88.81 107 ASN A CA 1
ATOM 834 C C . ASN A 1 107 ? -4.549 5.186 6.846 1.00 88.81 107 ASN A C 1
ATOM 836 O O . ASN A 1 107 ? -4.862 4.931 8.009 1.00 88.81 107 ASN A O 1
ATOM 840 N N . MET A 1 108 ? -5.401 5.032 5.834 1.00 86.94 108 MET A N 1
ATOM 841 C CA . MET A 1 108 ? -6.757 4.533 6.024 1.00 86.94 108 MET A CA 1
ATOM 842 C C . MET A 1 108 ? -6.774 3.098 6.550 1.00 86.94 108 MET A C 1
ATOM 844 O O . MET A 1 108 ? -7.517 2.815 7.490 1.00 86.94 108 MET A O 1
ATOM 848 N N . ALA A 1 109 ? -5.935 2.208 6.018 1.00 85.88 109 ALA A N 1
ATOM 849 C CA . ALA A 1 109 ? -5.845 0.830 6.495 1.00 85.88 109 ALA A CA 1
ATOM 850 C C . ALA A 1 109 ? -5.388 0.746 7.962 1.00 85.88 109 ALA A C 1
ATOM 852 O O . ALA A 1 109 ? -6.018 0.042 8.754 1.00 85.88 109 ALA A O 1
ATOM 853 N N . ILE A 1 110 ? -4.374 1.530 8.348 1.00 84.88 110 ILE A N 1
ATOM 854 C CA . ILE A 1 110 ? -3.909 1.634 9.742 1.00 84.88 110 ILE A CA 1
ATOM 855 C C . ILE A 1 110 ? -5.017 2.195 10.644 1.00 84.88 110 ILE A C 1
ATOM 857 O O . ILE A 1 110 ? -5.257 1.708 11.749 1.00 84.88 110 ILE A O 1
ATOM 861 N N . LEU A 1 111 ? -5.723 3.239 10.201 1.00 83.50 111 LEU A N 1
ATOM 862 C CA . LEU A 1 111 ? -6.801 3.826 10.994 1.00 83.50 111 LEU A CA 1
ATOM 863 C C . LEU A 1 111 ? -7.939 2.833 11.211 1.00 83.50 111 LEU A C 1
ATOM 865 O O . LEU A 1 111 ? -8.485 2.780 12.311 1.00 83.50 111 LEU A O 1
ATOM 869 N N . VAL A 1 112 ? -8.300 2.046 10.199 1.00 83.56 112 VAL A N 1
ATOM 870 C CA . VAL A 1 112 ? -9.340 1.017 10.317 1.00 83.56 112 VAL A CA 1
ATOM 871 C C . VAL A 1 112 ? -8.912 -0.081 11.294 1.00 83.56 112 VAL A C 1
ATOM 873 O O . VAL A 1 112 ? -9.695 -0.424 12.187 1.00 83.56 112 VAL A O 1
ATOM 876 N N . SER A 1 113 ? -7.673 -0.581 11.200 1.00 77.94 113 SER A N 1
ATOM 877 C CA . SER A 1 113 ? -7.168 -1.616 12.115 1.00 77.94 113 SER A CA 1
ATOM 878 C C . SER A 1 113 ? -7.141 -1.125 13.570 1.00 77.94 113 SER A C 1
ATOM 880 O O . SER A 1 113 ? -7.627 -1.808 14.478 1.00 77.94 113 SER A O 1
ATOM 882 N N . GLN A 1 114 ? -6.679 0.108 13.802 1.00 77.88 114 GLN A N 1
ATOM 883 C CA . GLN A 1 114 ? -6.601 0.699 15.138 1.00 77.88 114 GLN A CA 1
ATOM 884 C C . GLN A 1 114 ? -7.967 1.102 15.708 1.00 77.88 114 GLN A C 1
ATOM 886 O O . GLN A 1 114 ? -8.229 0.867 16.893 1.00 77.88 114 GLN A O 1
ATOM 891 N N . LYS A 1 115 ? -8.853 1.712 14.905 1.00 73.50 115 LYS A N 1
ATOM 892 C CA . LYS A 1 115 ? -10.198 2.122 15.351 1.00 73.50 115 LYS A CA 1
ATOM 893 C C . LYS A 1 115 ? -11.024 0.919 15.779 1.00 73.50 115 LYS A C 1
ATOM 895 O O . LYS A 1 115 ? -11.657 0.988 16.830 1.00 73.50 115 LYS A O 1
ATOM 900 N N . SER A 1 116 ? -10.950 -0.196 15.050 1.00 64.62 116 SER A N 1
ATOM 901 C CA . SER A 1 116 ? -11.634 -1.434 15.440 1.00 64.62 116 SER A CA 1
ATOM 902 C C . SER A 1 116 ? -11.228 -1.904 16.842 1.00 64.62 116 SER A C 1
ATOM 904 O O . SER A 1 116 ? -12.069 -2.395 17.592 1.00 64.62 116 SER A O 1
ATOM 906 N N . ARG A 1 117 ? -9.955 -1.734 17.225 1.00 64.56 117 ARG A N 1
ATOM 907 C CA . ARG A 1 117 ? -9.450 -2.115 18.552 1.00 64.56 117 ARG A CA 1
ATOM 908 C C . ARG A 1 117 ? -9.864 -1.114 19.639 1.00 64.56 117 ARG A C 1
ATOM 910 O O . ARG A 1 117 ? -10.265 -1.519 20.729 1.00 64.56 117 ARG A O 1
ATOM 917 N N . ARG A 1 118 ? -9.786 0.192 19.354 1.00 65.62 118 ARG A N 1
ATOM 918 C CA . ARG A 1 118 ? -10.063 1.256 20.339 1.00 65.62 118 ARG A CA 1
ATOM 919 C C . ARG A 1 118 ? -11.555 1.487 20.581 1.00 65.62 118 ARG A C 1
ATOM 921 O O . ARG A 1 118 ? -11.951 1.613 21.736 1.00 65.62 118 ARG A O 1
ATOM 928 N N . GLU A 1 119 ? -12.392 1.505 19.542 1.00 69.75 119 GLU A N 1
ATOM 929 C CA . GLU A 1 119 ? -13.838 1.709 19.713 1.00 69.75 119 GLU A CA 1
ATOM 930 C C . GLU A 1 119 ? -14.485 0.585 20.520 1.00 69.75 119 GLU A C 1
ATOM 932 O O . GLU A 1 119 ? -15.306 0.858 21.395 1.00 69.75 119 GLU A O 1
ATOM 937 N N . ALA A 1 120 ? -14.100 -0.670 20.269 1.00 70.56 120 ALA A N 1
ATOM 938 C CA . ALA A 1 120 ? -14.605 -1.806 21.033 1.00 70.56 120 ALA A CA 1
ATOM 939 C C . ALA A 1 120 ? -14.269 -1.675 22.529 1.00 70.56 120 ALA A C 1
ATOM 941 O O . ALA A 1 120 ? -15.131 -1.929 23.370 1.00 70.56 120 ALA A O 1
ATOM 942 N N . SER A 1 121 ? -13.057 -1.206 22.850 1.00 76.00 121 SER A N 1
ATOM 943 C CA . SER A 1 121 ? -12.598 -0.994 24.228 1.00 76.00 121 SER A CA 1
ATOM 944 C C . SER A 1 121 ? -13.303 0.181 24.915 1.00 76.00 121 SER A C 1
ATOM 946 O O . SER A 1 121 ? -13.831 0.036 26.011 1.00 76.00 121 SER A O 1
ATOM 948 N N . ILE A 1 122 ? -13.416 1.345 24.265 1.00 85.62 122 ILE A N 1
ATOM 949 C CA . ILE A 1 122 ? -14.122 2.492 24.865 1.00 85.62 122 ILE A CA 1
ATOM 950 C C . ILE A 1 122 ? -15.601 2.154 25.081 1.00 85.62 122 ILE A C 1
ATOM 952 O O . ILE A 1 122 ? -16.148 2.413 26.152 1.00 85.62 122 ILE A O 1
ATOM 956 N N . ARG A 1 123 ? -16.259 1.525 24.098 1.00 85.44 123 ARG A N 1
ATOM 957 C CA . ARG A 1 123 ? -17.665 1.115 24.230 1.00 85.44 123 ARG A CA 1
ATOM 958 C C . ARG A 1 123 ? -17.853 0.085 25.344 1.00 85.44 123 ARG A C 1
ATOM 960 O O . ARG A 1 123 ? -18.844 0.172 26.068 1.00 85.44 123 ARG A O 1
ATOM 967 N N . SER A 1 124 ? -16.939 -0.877 25.500 1.00 84.75 124 SER A N 1
ATOM 968 C CA . SER A 1 124 ? -17.017 -1.859 26.587 1.00 84.75 124 SER A CA 1
ATOM 969 C C . SER A 1 124 ? -16.796 -1.210 27.954 1.00 84.75 124 SER A C 1
ATOM 971 O O . SER A 1 124 ? -17.563 -1.493 28.869 1.00 84.75 124 SER A O 1
ATOM 973 N N . LEU A 1 125 ? -15.848 -0.276 28.078 1.00 87.44 125 LEU A N 1
ATOM 974 C CA . LEU A 1 125 ? -15.610 0.488 29.306 1.00 87.44 125 LEU A CA 1
ATOM 975 C C . LEU A 1 125 ? -16.815 1.354 29.691 1.00 87.44 125 LEU A C 1
ATOM 977 O O . LEU A 1 125 ? -17.206 1.377 30.855 1.00 87.44 125 LEU A O 1
ATOM 981 N N . VAL A 1 126 ? -17.456 2.017 28.723 1.00 90.38 126 VAL A N 1
ATOM 982 C CA . VAL A 1 126 ? -18.685 2.793 28.963 1.00 90.38 126 VAL A CA 1
ATOM 983 C C . VAL A 1 126 ? -19.820 1.886 29.445 1.00 90.38 126 VAL A C 1
ATOM 985 O O . VAL A 1 126 ? -20.507 2.223 30.410 1.00 90.38 126 VAL A O 1
ATOM 988 N N . ARG A 1 127 ? -20.001 0.715 28.820 1.00 89.50 127 ARG A N 1
ATOM 989 C CA . ARG A 1 127 ? -20.996 -0.279 29.260 1.00 89.50 127 ARG A CA 1
ATOM 990 C C . ARG A 1 127 ? -20.692 -0.809 30.660 1.00 89.50 127 ARG A C 1
ATOM 992 O O . ARG A 1 127 ? -21.604 -0.908 31.475 1.00 89.50 127 ARG A O 1
ATOM 999 N N . LEU A 1 128 ? -19.427 -1.115 30.948 1.00 89.88 128 LEU A N 1
ATOM 1000 C CA . LEU A 1 128 ? -18.983 -1.588 32.258 1.00 89.88 128 LEU A CA 1
ATOM 1001 C C . LEU A 1 128 ? -19.235 -0.535 33.340 1.00 89.88 128 LEU A C 1
ATOM 1003 O O . LEU A 1 128 ? -19.755 -0.868 34.401 1.00 89.88 128 LEU A O 1
ATOM 1007 N N . ARG A 1 129 ? -18.928 0.736 33.054 1.00 87.38 129 ARG A N 1
ATOM 1008 C CA . ARG A 1 129 ? -19.223 1.864 33.944 1.00 87.38 129 ARG A CA 1
ATOM 1009 C C . ARG A 1 129 ? -20.719 1.946 34.239 1.00 87.38 129 ARG A C 1
ATOM 1011 O O . ARG A 1 129 ? -21.092 1.976 35.405 1.00 87.38 129 ARG A O 1
ATOM 1018 N N . ALA A 1 130 ? -21.567 1.931 33.210 1.00 89.31 130 ALA A N 1
ATOM 1019 C CA . ALA A 1 130 ? -23.018 1.992 33.387 1.00 89.31 130 ALA A CA 1
ATOM 1020 C C . ALA A 1 130 ? -23.547 0.830 34.250 1.00 89.31 130 ALA A C 1
ATOM 1022 O O . ALA A 1 130 ? -24.332 1.051 35.171 1.00 89.31 130 ALA A O 1
ATOM 1023 N N . TRP A 1 131 ? -23.060 -0.391 34.003 1.00 91.56 131 TRP A N 1
ATOM 1024 C CA . TRP A 1 131 ? -23.406 -1.571 34.799 1.00 91.56 131 TRP A CA 1
ATOM 1025 C C . TRP A 1 131 ? -22.955 -1.450 36.262 1.00 91.56 131 TRP A C 1
ATOM 1027 O O . TRP A 1 131 ? -23.729 -1.740 37.174 1.00 91.56 131 TRP A O 1
ATOM 1037 N N . ALA A 1 132 ? -21.722 -0.995 36.502 1.00 89.38 132 ALA A N 1
ATOM 1038 C CA . ALA A 1 132 ? -21.183 -0.826 37.849 1.00 89.38 132 ALA A CA 1
ATOM 1039 C C . ALA A 1 132 ? -21.965 0.231 38.643 1.00 89.38 132 ALA A C 1
ATOM 1041 O O . ALA A 1 132 ? -22.275 0.017 39.815 1.00 89.38 132 ALA A O 1
ATOM 1042 N N . GLU A 1 133 ? -22.344 1.339 38.000 1.00 87.56 133 GLU A N 1
ATOM 1043 C CA . GLU A 1 133 ? -23.163 2.373 38.634 1.00 87.56 133 GLU A CA 1
ATOM 1044 C C . GLU A 1 133 ? -24.562 1.862 38.996 1.00 87.56 133 GLU A C 1
ATOM 1046 O O . GLU A 1 133 ? -25.075 2.155 40.076 1.00 87.56 133 GLU A O 1
ATOM 1051 N N . GLU A 1 134 ? -25.187 1.081 38.114 1.00 87.94 134 GLU A N 1
ATOM 1052 C CA . GLU A 1 134 ? -26.482 0.461 38.391 1.00 87.94 134 GLU A CA 1
ATOM 1053 C C . GLU A 1 134 ? -26.394 -0.549 39.539 1.00 87.94 134 GLU A C 1
ATOM 1055 O O . GLU A 1 134 ? -27.240 -0.550 40.440 1.00 87.94 134 GLU A O 1
ATOM 1060 N N . LYS A 1 135 ? -25.320 -1.344 39.581 1.00 89.56 135 LYS A N 1
ATOM 1061 C CA . LYS A 1 135 ? -25.076 -2.284 40.673 1.00 89.56 135 LYS A CA 1
ATOM 1062 C C . LYS A 1 135 ? -24.863 -1.570 42.011 1.00 89.56 135 LYS A C 1
ATOM 1064 O O . LYS A 1 135 ? -25.482 -1.970 42.997 1.00 89.56 135 LYS A O 1
ATOM 1069 N N . ALA A 1 136 ? -24.074 -0.499 42.046 1.00 87.00 136 ALA A N 1
ATOM 1070 C CA . ALA A 1 136 ? -23.853 0.300 43.252 1.00 87.00 136 ALA A CA 1
ATOM 1071 C C . ALA A 1 136 ? -25.151 0.962 43.752 1.00 87.00 136 ALA A C 1
ATOM 1073 O O . ALA A 1 136 ? -25.472 0.853 44.938 1.00 87.00 136 ALA A O 1
ATOM 1074 N N . ARG A 1 137 ? -25.970 1.523 42.847 1.00 84.12 137 ARG A N 1
ATOM 1075 C CA . ARG A 1 137 ? -27.306 2.049 43.188 1.00 84.12 137 ARG A CA 1
ATOM 1076 C C . ARG A 1 137 ? -28.219 0.967 43.769 1.00 84.12 137 ARG A C 1
ATOM 1078 O O . ARG A 1 137 ? -28.882 1.214 44.773 1.00 84.12 137 ARG A O 1
ATOM 1085 N N . SER A 1 138 ? -28.209 -0.246 43.207 1.00 88.31 138 SER A N 1
ATOM 1086 C CA . SER A 1 138 ? -29.004 -1.372 43.730 1.00 88.31 138 SER A CA 1
ATOM 1087 C C . SER A 1 138 ? -28.593 -1.805 45.146 1.00 88.31 138 SER A C 1
ATOM 1089 O O . SER A 1 138 ? -29.426 -2.274 45.918 1.00 88.31 138 SER A O 1
ATOM 1091 N N . GLN A 1 139 ? -27.320 -1.610 45.505 1.00 89.38 139 GLN A N 1
ATOM 1092 C CA . GLN A 1 139 ? -26.761 -1.921 46.823 1.00 89.38 139 GLN A CA 1
ATOM 1093 C C . GLN A 1 139 ? -26.790 -0.725 47.790 1.00 89.38 139 GLN A C 1
ATOM 1095 O O . GLN A 1 139 ? -26.278 -0.839 48.901 1.00 89.38 139 GLN A O 1
ATOM 1100 N N . LYS A 1 140 ? -27.410 0.400 47.396 1.00 85.81 140 LYS A N 1
ATOM 1101 C CA . LYS A 1 140 ? -27.457 1.663 48.157 1.00 85.81 140 LYS A CA 1
ATOM 1102 C C . LYS A 1 140 ? -26.072 2.236 48.497 1.00 85.81 140 LYS A C 1
ATOM 1104 O O . LYS A 1 140 ? -25.908 2.890 49.521 1.00 85.81 140 LYS A O 1
ATOM 1109 N N . ILE A 1 141 ? -25.083 1.994 47.640 1.00 82.75 141 ILE A N 1
ATOM 1110 C CA . ILE A 1 141 ? -23.764 2.625 47.732 1.00 82.75 141 ILE A CA 1
ATOM 1111 C C . ILE A 1 141 ? -23.850 3.955 46.979 1.00 82.75 141 ILE A C 1
ATOM 1113 O O . ILE A 1 141 ? -24.147 3.971 45.782 1.00 82.75 141 ILE A O 1
ATOM 1117 N N . GLU A 1 142 ? -23.626 5.071 47.673 1.00 76.50 142 GLU A N 1
ATOM 1118 C CA . GLU A 1 142 ? -23.617 6.394 47.045 1.00 76.50 142 GLU A CA 1
ATOM 1119 C C . GLU A 1 142 ? -22.372 6.563 46.169 1.00 76.50 142 GLU A C 1
ATOM 1121 O O . GLU A 1 142 ? -21.242 6.330 46.602 1.00 76.50 142 GLU A O 1
ATOM 1126 N N . LEU A 1 143 ? -22.587 6.955 44.913 1.00 73.62 143 LEU A N 1
ATOM 1127 C CA . LEU A 1 143 ? -21.516 7.232 43.963 1.00 73.62 143 LEU A CA 1
ATOM 1128 C C . LEU A 1 143 ? -21.188 8.729 43.986 1.00 73.62 143 LEU A C 1
ATOM 1130 O O . LEU A 1 143 ? -22.110 9.549 43.961 1.00 73.62 143 LEU A O 1
ATOM 1134 N N . PRO A 1 144 ? -19.901 9.107 43.969 1.00 79.69 144 PRO A N 1
ATOM 1135 C CA . PRO A 1 144 ? -19.519 10.505 43.847 1.00 79.69 144 PRO A CA 1
ATOM 1136 C C . PRO A 1 144 ? -20.000 11.094 42.502 1.00 79.69 144 PRO A C 1
ATOM 1138 O O . PRO A 1 144 ? -19.982 10.397 41.483 1.00 79.69 144 PRO A O 1
ATOM 1141 N N . PRO A 1 145 ? -20.395 12.383 42.464 1.00 70.69 145 PRO A N 1
ATOM 1142 C CA . PRO A 1 145 ? -20.917 13.037 41.258 1.00 70.69 145 PRO A CA 1
ATOM 1143 C C . PRO A 1 145 ? -19.872 13.194 40.144 1.00 70.69 145 PRO A C 1
ATOM 1145 O O . PRO A 1 145 ? -20.224 13.364 38.978 1.00 70.69 145 PRO A O 1
ATOM 1148 N N . SER A 1 146 ? -18.585 13.120 40.481 1.00 71.25 146 SER A N 1
ATOM 1149 C CA . SER A 1 146 ? -17.486 13.084 39.524 1.00 71.25 146 SER A CA 1
ATOM 1150 C C . SER A 1 146 ? -16.455 12.045 39.955 1.00 71.25 146 SER A C 1
ATOM 1152 O O . SER A 1 146 ? -16.069 11.962 41.120 1.00 71.25 146 SER A O 1
ATOM 1154 N N . LEU A 1 147 ? -16.011 11.234 38.996 1.00 68.94 147 LEU A N 1
ATOM 1155 C CA . LEU A 1 147 ? -14.910 10.298 39.180 1.00 68.94 147 LEU A CA 1
ATOM 1156 C C . LEU A 1 147 ? -13.693 10.902 38.482 1.00 68.94 147 LEU A C 1
ATOM 1158 O O . LEU A 1 147 ? -13.699 11.059 37.259 1.00 68.94 147 LEU A O 1
ATOM 1162 N N . LYS A 1 148 ? -12.667 11.282 39.247 1.00 69.44 148 LYS A N 1
ATOM 1163 C CA . LYS A 1 148 ? -11.397 11.708 38.658 1.00 69.44 148 LYS A CA 1
ATOM 1164 C C . LYS A 1 148 ? -10.725 10.475 38.056 1.00 69.44 148 LYS A C 1
ATOM 1166 O O . LYS A 1 148 ? -10.435 9.517 38.763 1.00 69.44 148 LYS A O 1
ATOM 1171 N N . LEU A 1 149 ? -10.539 10.483 36.740 1.00 64.56 149 LEU A N 1
ATOM 1172 C CA . LEU A 1 149 ? -9.734 9.487 36.044 1.00 64.56 149 LEU A CA 1
ATOM 1173 C C . LEU A 1 149 ? -8.268 9.861 36.276 1.00 64.56 149 LEU A C 1
ATOM 1175 O O . LEU A 1 149 ? -7.750 10.750 35.607 1.00 64.56 149 LEU A O 1
ATOM 1179 N N . GLU A 1 150 ? -7.623 9.222 37.250 1.00 60.03 150 GLU A N 1
ATOM 1180 C CA . GLU A 1 150 ? -6.174 9.321 37.463 1.00 60.03 150 GLU A CA 1
ATOM 1181 C C . GLU A 1 150 ? -5.449 8.551 36.344 1.00 60.03 150 GLU A C 1
ATOM 1183 O O . GLU A 1 150 ? -4.944 7.447 36.523 1.00 60.03 150 GLU A O 1
ATOM 1188 N N . LEU A 1 151 ? -5.470 9.109 35.131 1.00 63.53 151 LEU A N 1
ATOM 1189 C CA . LEU A 1 151 ? -4.632 8.667 34.019 1.00 63.53 151 LEU A CA 1
ATOM 1190 C C . LEU A 1 151 ? -3.237 9.271 34.245 1.00 63.53 151 LEU A C 1
ATOM 1192 O O . LEU A 1 151 ? -2.930 10.317 33.694 1.00 63.53 151 LEU A O 1
ATOM 1196 N N . ASP A 1 152 ? -2.469 8.652 35.145 1.00 51.28 152 ASP A N 1
ATOM 1197 C CA . ASP A 1 152 ? -1.139 9.046 35.646 1.00 51.28 152 ASP A CA 1
ATOM 1198 C C . ASP A 1 152 ? -0.320 10.040 34.782 1.00 51.28 152 ASP A C 1
ATOM 1200 O O . ASP A 1 152 ? 0.314 9.658 33.795 1.00 51.28 152 ASP A O 1
ATOM 1204 N N . ASP A 1 153 ? -0.168 11.272 35.283 1.00 52.56 153 ASP A N 1
ATOM 1205 C CA . ASP A 1 153 ? 1.000 12.135 35.054 1.00 52.56 153 ASP A CA 1
ATOM 1206 C C . ASP A 1 153 ? 2.173 11.636 35.921 1.00 52.56 153 ASP A C 1
ATOM 1208 O O . ASP A 1 153 ? 2.584 12.261 36.900 1.00 52.56 153 ASP A O 1
ATOM 1212 N N . LYS A 1 154 ? 2.739 10.470 35.599 1.00 46.66 154 LYS A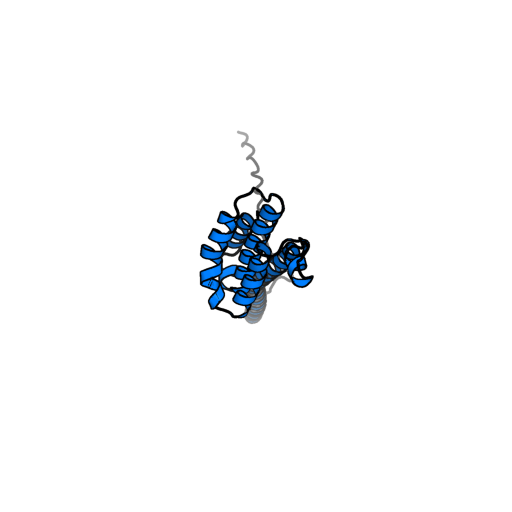 N 1
ATOM 1213 C CA . LYS A 1 154 ? 3.986 10.018 36.237 1.00 46.66 154 LYS A CA 1
ATOM 1214 C C . LYS A 1 154 ? 5.189 10.768 35.657 1.00 46.66 154 LYS A C 1
ATOM 1216 O O . LYS A 1 154 ? 5.949 10.231 34.856 1.00 46.66 154 LYS A O 1
ATOM 1221 N N . LYS A 1 155 ? 5.421 11.992 36.135 1.00 45.62 155 LYS A N 1
ATOM 1222 C CA . LYS A 1 155 ? 6.784 12.480 36.395 1.00 45.62 155 LYS A CA 1
ATOM 1223 C C . LYS A 1 155 ? 7.010 12.390 37.900 1.00 45.62 155 LYS A C 1
ATOM 1225 O O . LYS A 1 155 ? 6.551 13.235 38.655 1.00 45.62 155 LYS A O 1
ATOM 1230 N N . GLN A 1 156 ? 7.690 11.332 38.337 1.00 40.25 156 GLN A N 1
ATOM 1231 C CA . GLN A 1 156 ? 8.240 11.267 39.689 1.00 40.25 156 GLN A CA 1
ATOM 1232 C C . GLN A 1 156 ? 9.330 12.340 39.815 1.00 40.25 156 GLN A C 1
ATOM 1234 O O . GLN A 1 156 ? 10.472 12.115 39.423 1.00 40.25 156 GLN A O 1
ATOM 1239 N N . GLU A 1 157 ? 8.986 13.510 40.351 1.00 37.75 157 GLU A N 1
ATOM 1240 C CA . GLU A 1 157 ? 9.970 14.355 41.024 1.00 37.75 157 GLU A CA 1
ATOM 1241 C C . GLU A 1 157 ? 10.306 13.686 42.357 1.00 37.75 157 GLU A C 1
ATOM 1243 O O . GLU A 1 157 ? 9.513 13.643 43.297 1.00 37.75 157 GLU A O 1
ATOM 1248 N N . ILE A 1 158 ? 11.489 13.082 42.396 1.00 39.31 158 ILE A N 1
ATOM 1249 C CA . ILE A 1 158 ? 12.117 12.571 43.608 1.00 39.31 158 ILE A CA 1
ATOM 1250 C C . ILE A 1 158 ? 12.428 13.794 44.475 1.00 39.31 158 ILE A C 1
ATOM 1252 O O . ILE A 1 158 ? 13.409 14.495 44.233 1.00 39.31 158 ILE A O 1
ATOM 1256 N N . CYS A 1 159 ? 11.582 14.081 45.465 1.00 37.59 159 CYS A N 1
ATOM 1257 C CA . CYS A 1 159 ? 11.901 15.078 46.478 1.00 37.59 159 CYS A CA 1
ATOM 1258 C C . CYS A 1 159 ? 12.970 14.474 47.399 1.00 37.59 159 CYS A C 1
ATOM 1260 O O . CYS A 1 159 ? 12.709 13.525 48.141 1.00 37.59 159 CYS A O 1
ATOM 1262 N N . LEU A 1 160 ? 14.199 14.972 47.263 1.00 39.19 160 LEU A N 1
ATOM 1263 C CA . LEU A 1 160 ? 15.341 14.634 48.105 1.00 39.19 160 LEU A CA 1
ATOM 1264 C C . LEU A 1 160 ? 14.973 14.894 49.571 1.00 39.19 160 LEU A C 1
ATOM 1266 O O . LEU A 1 160 ? 14.569 15.995 49.932 1.00 39.19 160 LEU A O 1
ATOM 1270 N N . SER A 1 161 ? 15.108 13.865 50.402 1.00 43.12 161 SER A N 1
ATOM 1271 C CA . SER A 1 161 ? 14.950 13.940 51.852 1.00 43.12 161 SER A CA 1
ATOM 1272 C C . SER A 1 161 ? 15.862 15.017 52.449 1.00 43.12 161 SER A C 1
ATOM 1274 O O . SER A 1 161 ? 17.084 14.924 52.308 1.00 43.12 161 SER A O 1
ATOM 1276 N N . GLU A 1 162 ? 15.293 15.991 53.159 1.00 47.72 162 GLU A N 1
ATOM 1277 C CA . GLU A 1 162 ? 16.060 16.829 54.085 1.00 47.72 162 GLU A CA 1
ATOM 1278 C C . GLU A 1 162 ? 16.544 15.979 55.278 1.00 47.72 162 GLU A C 1
ATOM 1280 O O . GLU A 1 162 ? 15.804 15.112 55.759 1.00 47.72 162 GLU A O 1
ATOM 1285 N N . PRO A 1 163 ? 17.784 16.172 55.761 1.00 48.56 163 PRO A N 1
ATOM 1286 C CA . PRO A 1 163 ? 18.322 15.389 56.865 1.00 48.56 163 PRO A CA 1
ATOM 1287 C C . PRO A 1 163 ? 17.715 15.824 58.207 1.00 48.56 163 PRO A C 1
ATOM 1289 O O . PRO A 1 163 ? 17.620 17.013 58.506 1.00 48.56 163 PRO A O 1
ATOM 1292 N N . MET A 1 164 ? 17.350 14.841 59.040 1.00 40.91 164 MET A N 1
ATOM 1293 C CA . MET A 1 164 ? 17.014 15.049 60.453 1.00 40.91 164 MET A CA 1
ATOM 1294 C C . MET A 1 164 ? 18.150 15.789 61.170 1.00 40.91 164 MET A C 1
ATOM 1296 O O . MET A 1 164 ? 19.287 15.313 61.192 1.00 40.91 164 MET A O 1
ATOM 1300 N N . ALA A 1 165 ? 17.820 16.922 61.788 1.00 47.75 165 ALA A N 1
ATOM 1301 C CA . ALA A 1 165 ? 18.649 17.539 62.813 1.00 47.75 165 ALA A CA 1
ATOM 1302 C C . ALA A 1 165 ? 18.716 16.621 64.048 1.00 47.75 165 ALA A C 1
ATOM 1304 O O . ALA A 1 165 ? 17.698 16.057 64.459 1.00 47.75 165 ALA A O 1
ATOM 1305 N N . ILE A 1 166 ? 19.930 16.469 64.584 1.00 48.69 166 ILE A N 1
ATOM 1306 C CA . ILE A 1 166 ? 20.242 15.849 65.883 1.00 48.69 166 ILE A CA 1
ATOM 1307 C C . ILE A 1 166 ? 19.817 16.798 67.003 1.00 48.69 166 ILE A C 1
ATOM 1309 O O . ILE A 1 166 ? 20.086 18.013 66.853 1.00 48.69 166 ILE A O 1
#

Radius of gyration: 27.34 Å; chains: 1; bounding box: 52×33×92 Å

Organism: NCBI:txid1689686

Foldseek 3Di:
DLVVVVVVLCVLPVCLCVVPVPLVLLSLLLVLLVLLVVCLVPVVDDSVVSVVSCVPPLVVVCVVDVVSVVSSVLSVVSVVDRQVPDDPVSVVSNDPCSVVVSVVVSVVSSCVVVCVVVVVVVVVVVVVVVVVVVVCVVVVNDDDPDDDDCPDPPPPPPPDDDDDDD

pLDDT: mean 79.3, std 12.97, range [37.59, 91.56]